Protein AF-A0A4P0YGR1-F1 (afdb_monomer_lite)

Structure (mmCIF, N/CA/C/O backbone):
data_AF-A0A4P0YGR1-F1
#
_entry.id   AF-A0A4P0YGR1-F1
#
loop_
_atom_site.group_PDB
_atom_site.id
_atom_site.type_symbol
_atom_site.label_atom_id
_atom_site.label_alt_id
_atom_site.label_comp_id
_atom_site.label_asym_id
_atom_site.label_entity_id
_atom_site.label_seq_id
_atom_site.pdbx_PDB_ins_code
_atom_site.Cartn_x
_atom_site.Cartn_y
_atom_site.Cartn_z
_atom_site.occupancy
_atom_site.B_iso_or_equiv
_atom_site.auth_seq_id
_atom_site.auth_comp_id
_atom_site.auth_asym_id
_atom_site.auth_atom_id
_atom_site.pdbx_PDB_model_num
ATOM 1 N N . MET A 1 1 ? 0.402 2.488 25.854 1.00 58.19 1 MET A N 1
ATOM 2 C CA . MET A 1 1 ? -0.624 2.936 24.901 1.00 58.19 1 MET A CA 1
ATOM 3 C C . MET A 1 1 ? -1.883 2.167 25.212 1.00 58.19 1 MET A C 1
ATOM 5 O O . MET A 1 1 ? -1.850 0.941 25.251 1.00 58.19 1 MET A O 1
ATOM 9 N N . THR A 1 2 ? -2.937 2.880 25.572 1.00 49.00 2 THR A N 1
ATOM 10 C CA . THR A 1 2 ? -4.281 2.315 25.707 1.00 49.00 2 THR A CA 1
ATOM 11 C C . THR A 1 2 ? -4.851 2.003 24.315 1.00 49.00 2 THR A C 1
ATOM 13 O O . THR A 1 2 ? -4.335 2.529 23.330 1.00 49.00 2 THR A O 1
ATOM 16 N N . PRO A 1 3 ? -5.910 1.183 24.192 1.00 65.69 3 PRO A N 1
ATOM 17 C CA . PRO A 1 3 ? -6.517 0.854 22.895 1.00 65.69 3 PRO A CA 1
ATOM 18 C C . PRO A 1 3 ? -6.995 2.064 22.065 1.00 65.69 3 PRO A C 1
ATOM 20 O O . PRO A 1 3 ? -7.286 1.913 20.887 1.00 65.69 3 PRO A O 1
ATOM 23 N N . SER A 1 4 ? -7.086 3.254 22.669 1.00 75.44 4 SER A N 1
ATOM 24 C CA . SER A 1 4 ? -7.482 4.517 22.031 1.00 75.44 4 SER A CA 1
ATOM 25 C C . SER A 1 4 ? -6.313 5.459 21.708 1.00 75.44 4 SER A C 1
ATOM 27 O O . SER A 1 4 ? -6.541 6.593 21.296 1.00 75.44 4 SER A O 1
ATOM 29 N N . GLU A 1 5 ? -5.067 5.036 21.925 1.00 87.75 5 GLU A N 1
ATOM 30 C CA . GLU A 1 5 ? -3.869 5.833 21.647 1.00 87.75 5 GLU A CA 1
ATOM 31 C C . GLU A 1 5 ? -3.091 5.246 20.466 1.00 87.75 5 GLU A C 1
ATOM 33 O O . GLU A 1 5 ? -2.799 4.053 20.441 1.00 87.75 5 GLU A O 1
ATOM 38 N N . TYR A 1 6 ? -2.696 6.100 19.521 1.00 90.31 6 TYR A N 1
ATOM 39 C CA . TYR A 1 6 ? -1.784 5.759 18.428 1.00 90.31 6 TYR A CA 1
ATOM 40 C C . TYR A 1 6 ? -0.585 6.713 18.423 1.00 90.31 6 TYR A C 1
ATOM 42 O O . TYR A 1 6 ? -0.642 7.805 18.995 1.00 90.31 6 TYR A O 1
ATOM 50 N N . GLN A 1 7 ? 0.508 6.312 17.773 1.00 91.44 7 GLN A N 1
ATOM 51 C CA . GLN A 1 7 ? 1.704 7.138 17.625 1.00 91.44 7 GLN A CA 1
ATOM 52 C C . GLN A 1 7 ? 2.040 7.335 16.151 1.00 91.44 7 GLN A C 1
ATOM 54 O O . GLN A 1 7 ? 2.053 6.387 15.373 1.00 91.44 7 GLN A O 1
ATOM 59 N N . ASN A 1 8 ? 2.350 8.579 15.789 1.00 92.88 8 ASN A N 1
ATOM 60 C CA . ASN A 1 8 ? 2.874 8.894 14.469 1.00 92.88 8 ASN A CA 1
ATOM 61 C C . ASN A 1 8 ? 4.390 8.620 14.386 1.00 92.88 8 ASN A C 1
ATOM 63 O O . ASN A 1 8 ? 5.104 8.918 15.350 1.00 92.88 8 ASN A O 1
ATOM 67 N N . PRO A 1 9 ? 4.890 8.149 13.226 1.00 93.25 9 PRO A N 1
ATOM 68 C CA . PRO A 1 9 ? 4.117 7.770 12.036 1.00 93.25 9 PRO A CA 1
ATOM 69 C C . PRO A 1 9 ? 3.383 6.430 12.222 1.00 93.25 9 PRO A C 1
ATOM 71 O O . PRO A 1 9 ? 3.960 5.484 12.749 1.00 93.25 9 PRO A O 1
ATOM 74 N N . ILE A 1 10 ? 2.134 6.344 11.744 1.00 92.75 10 ILE A N 1
ATOM 75 C CA . ILE A 1 10 ? 1.323 5.108 11.809 1.00 92.75 10 ILE A CA 1
ATOM 76 C C . ILE A 1 10 ? 1.942 3.949 11.013 1.00 92.75 10 ILE A C 1
ATOM 78 O O . ILE A 1 10 ? 1.773 2.786 11.356 1.00 92.75 10 ILE A O 1
ATOM 82 N N . LEU A 1 11 ? 2.706 4.277 9.970 1.00 91.06 11 LEU A N 1
ATOM 83 C CA . LEU A 1 11 ? 3.501 3.349 9.181 1.00 91.06 11 LEU A CA 1
ATOM 84 C C . LEU A 1 11 ? 4.891 3.947 8.989 1.00 91.06 11 LEU A C 1
ATOM 86 O O . LEU A 1 11 ? 5.048 4.986 8.351 1.00 91.06 11 LEU A O 1
ATOM 90 N N . CYS A 1 12 ? 5.909 3.282 9.530 1.00 92.31 12 CYS A N 1
ATOM 91 C CA . CYS A 1 12 ? 7.309 3.620 9.282 1.00 92.31 12 CYS A CA 1
ATOM 92 C C . CYS A 1 12 ? 7.811 2.842 8.053 1.00 92.31 12 CYS A C 1
ATOM 94 O O . CYS A 1 12 ? 8.641 1.941 8.167 1.00 92.31 12 CYS A O 1
ATOM 96 N N . ALA A 1 13 ? 7.216 3.127 6.893 1.00 89.94 13 ALA A N 1
ATOM 97 C CA . ALA A 1 13 ? 7.459 2.428 5.633 1.00 89.94 13 ALA A CA 1
ATOM 98 C C . ALA A 1 13 ? 7.400 3.394 4.437 1.00 89.94 13 ALA A C 1
ATOM 100 O O . ALA A 1 13 ? 6.840 4.485 4.540 1.00 89.94 13 ALA A O 1
ATOM 101 N N . ASP A 1 14 ? 7.970 2.978 3.305 1.00 89.81 14 ASP A N 1
ATOM 102 C CA . ASP A 1 14 ? 8.040 3.768 2.070 1.00 89.81 14 ASP A CA 1
ATOM 103 C C . ASP A 1 14 ? 6.788 3.576 1.198 1.00 89.81 14 ASP A C 1
ATOM 105 O O . ASP A 1 14 ? 6.825 2.950 0.141 1.00 89.81 14 ASP A O 1
ATOM 109 N N . TYR A 1 15 ? 5.651 4.077 1.683 1.00 90.19 15 TYR A N 1
ATOM 110 C CA . TYR A 1 15 ? 4.397 4.113 0.927 1.00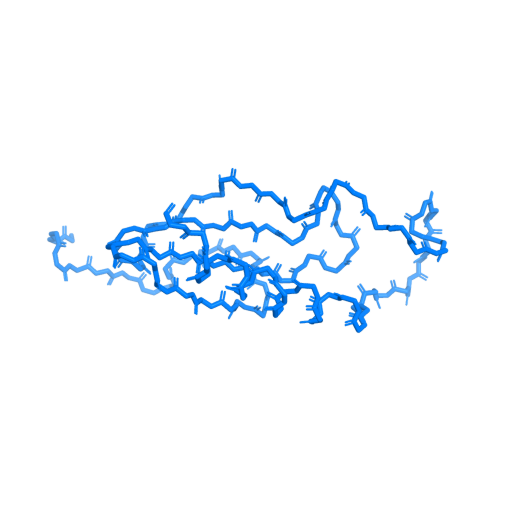 90.19 15 TYR A CA 1
ATOM 111 C C . TYR A 1 15 ? 4.116 5.534 0.438 1.00 90.19 15 TYR A C 1
ATOM 113 O O . TYR A 1 15 ? 3.425 6.320 1.089 1.00 90.19 15 TYR A O 1
ATOM 121 N N . SER A 1 16 ? 4.694 5.870 -0.714 1.00 87.50 16 SER A N 1
ATOM 122 C CA . SER A 1 16 ? 4.515 7.167 -1.373 1.00 87.50 16 SER A CA 1
ATOM 123 C C . SER A 1 16 ? 3.119 7.326 -1.995 1.00 87.50 16 SER A C 1
ATOM 125 O O . SER A 1 16 ? 2.495 6.350 -2.410 1.00 87.50 16 SER A O 1
ATOM 127 N N . ASP A 1 17 ? 2.608 8.558 -2.035 1.00 88.75 17 ASP A N 1
ATOM 128 C CA . ASP A 1 17 ? 1.288 8.917 -2.579 1.00 88.75 17 ASP A CA 1
ATOM 129 C C . ASP A 1 17 ? 0.124 7.994 -2.137 1.00 88.75 17 ASP A C 1
ATOM 131 O O . ASP A 1 17 ? -0.553 7.400 -2.983 1.00 88.75 17 ASP A O 1
ATOM 135 N N . PRO A 1 18 ? -0.150 7.837 -0.829 1.00 90.62 18 PRO A N 1
ATOM 136 C CA . PRO A 1 18 ? -1.256 6.999 -0.378 1.00 90.62 18 PRO A CA 1
ATOM 137 C C . PRO A 1 18 ? -2.613 7.611 -0.767 1.00 90.62 18 PRO A C 1
ATOM 139 O O . PRO A 1 18 ? -2.955 8.705 -0.317 1.00 90.62 18 PRO A O 1
ATOM 142 N N . ASP A 1 19 ? -3.412 6.889 -1.557 1.00 92.31 19 ASP A N 1
ATOM 143 C CA . ASP A 1 19 ? -4.852 7.144 -1.708 1.00 92.31 19 ASP A CA 1
ATOM 144 C C . ASP A 1 19 ? -5.628 6.158 -0.836 1.00 92.31 19 ASP A C 1
ATOM 146 O O . ASP A 1 19 ? -5.431 4.946 -0.936 1.0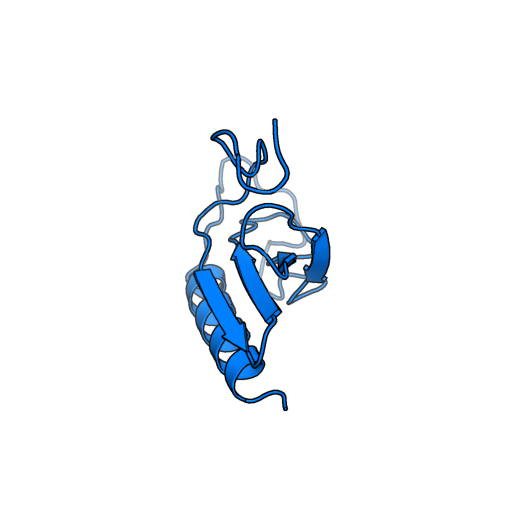0 92.31 19 ASP A O 1
ATOM 150 N N . ILE A 1 20 ? -6.532 6.670 -0.000 1.00 93.44 20 ILE A N 1
ATOM 151 C CA . ILE A 1 20 ? -7.294 5.870 0.964 1.00 93.44 20 ILE A CA 1
ATOM 152 C C . ILE A 1 20 ? -8.785 5.948 0.656 1.00 93.44 20 ILE A C 1
ATOM 154 O O . ILE A 1 20 ? -9.318 7.017 0.353 1.00 93.44 20 ILE A O 1
ATOM 158 N N . VAL A 1 21 ? -9.474 4.820 0.805 1.00 94.44 21 VAL A N 1
ATOM 159 C CA . VAL A 1 21 ? -10.925 4.725 0.676 1.00 94.44 21 VAL A CA 1
ATOM 160 C C . VAL A 1 21 ? -11.535 3.811 1.728 1.00 94.44 21 VAL A C 1
ATOM 162 O O . VAL A 1 21 ? -10.909 2.850 2.164 1.00 94.44 21 VAL A O 1
ATOM 165 N N . ARG A 1 22 ? -12.771 4.110 2.134 1.00 94.25 22 ARG A N 1
ATOM 166 C CA . ARG A 1 22 ? -13.568 3.264 3.028 1.00 94.25 22 ARG A CA 1
ATOM 167 C C . ARG A 1 22 ? -14.627 2.507 2.229 1.00 94.25 22 ARG A C 1
ATOM 169 O O . ARG A 1 22 ? -15.334 3.123 1.432 1.00 94.25 22 ARG A O 1
ATOM 176 N N . VAL A 1 23 ? -14.770 1.211 2.490 1.00 93.81 23 VAL A N 1
ATOM 177 C CA . VAL A 1 23 ? -15.804 0.334 1.924 1.00 93.81 23 VAL A CA 1
ATOM 178 C C . VAL A 1 23 ? -16.434 -0.434 3.082 1.00 93.81 23 VAL A C 1
ATOM 180 O O . VAL A 1 23 ? -15.772 -1.234 3.731 1.00 93.81 23 VAL A O 1
ATOM 183 N N . GLY A 1 24 ? -17.699 -0.149 3.401 1.00 93.31 24 GLY A N 1
ATOM 184 C CA . GLY A 1 24 ? -18.326 -0.700 4.607 1.00 93.31 24 GLY A CA 1
ATOM 185 C C . GLY A 1 24 ? -17.611 -0.231 5.879 1.00 93.31 24 GLY A C 1
ATOM 186 O O . GLY A 1 24 ? -17.527 0.974 6.126 1.00 93.31 24 GLY A O 1
ATOM 187 N N . ASP A 1 25 ? -17.090 -1.167 6.669 1.00 94.81 25 ASP A N 1
ATOM 188 C CA . ASP A 1 25 ? -16.325 -0.895 7.897 1.00 94.81 25 ASP A CA 1
ATOM 189 C C . ASP A 1 25 ? -14.805 -1.009 7.710 1.00 94.81 25 ASP A C 1
ATOM 191 O O . ASP A 1 25 ? -14.042 -0.770 8.644 1.00 94.81 25 ASP A O 1
ATOM 195 N N . ASP A 1 26 ? -14.366 -1.296 6.486 1.00 95.94 26 ASP A N 1
ATOM 196 C CA . ASP A 1 26 ? -12.972 -1.517 6.133 1.00 95.94 26 ASP A CA 1
ATOM 197 C C . ASP A 1 26 ? -12.376 -0.316 5.391 1.00 95.94 26 ASP A C 1
ATOM 199 O O . ASP A 1 26 ? -13.048 0.394 4.633 1.00 95.94 26 ASP A O 1
ATOM 203 N N . PHE A 1 27 ? -11.080 -0.100 5.590 1.00 96.06 27 PHE A N 1
ATOM 204 C CA . PHE A 1 27 ? -10.280 0.911 4.915 1.00 96.06 27 PHE A CA 1
ATOM 205 C C . PHE A 1 27 ? -9.238 0.247 4.027 1.00 96.06 27 PHE A C 1
ATOM 207 O O . PHE A 1 27 ? -8.549 -0.687 4.435 1.00 96.06 27 PHE A O 1
ATOM 214 N N . PHE A 1 28 ? -9.085 0.784 2.824 1.00 95.75 28 PHE A N 1
ATOM 215 C CA . PHE A 1 28 ? -8.100 0.339 1.854 1.00 95.75 28 PHE A CA 1
ATOM 216 C C . PHE A 1 28 ? -7.211 1.505 1.448 1.00 95.75 28 PHE A C 1
ATOM 218 O O . PHE A 1 28 ? -7.695 2.620 1.260 1.00 95.75 28 PHE A O 1
ATOM 225 N N . MET A 1 29 ? -5.918 1.244 1.304 1.00 94.75 29 MET A N 1
ATOM 226 C CA . MET A 1 29 ? -4.921 2.207 0.849 1.00 94.75 29 MET A CA 1
ATOM 227 C C . MET A 1 29 ? -4.209 1.641 -0.369 1.00 94.75 29 MET A C 1
ATOM 229 O O . MET A 1 29 ? -3.801 0.483 -0.357 1.00 94.75 29 MET A O 1
ATOM 233 N N . VAL A 1 30 ? -4.023 2.464 -1.392 1.00 93.75 30 VAL A N 1
ATOM 234 C CA . VAL A 1 30 ? -3.161 2.147 -2.532 1.00 93.75 30 VAL A CA 1
ATOM 235 C C . VAL A 1 30 ? -2.044 3.180 -2.590 1.00 93.75 30 VAL A C 1
ATOM 237 O O . VAL A 1 30 ? -2.301 4.376 -2.463 1.00 93.75 30 VAL A O 1
ATOM 240 N N . SER A 1 31 ? -0.808 2.722 -2.763 1.00 91.19 31 SER A N 1
ATOM 241 C CA . SER A 1 31 ? 0.392 3.566 -2.771 1.00 91.19 31 SER A CA 1
ATOM 242 C C . SER A 1 31 ? 1.208 3.353 -4.047 1.00 91.19 31 SER A C 1
ATOM 244 O O . SER A 1 31 ? 1.194 2.263 -4.617 1.00 91.19 31 SER A O 1
ATOM 246 N N . SER A 1 32 ? 1.900 4.398 -4.500 1.00 89.25 32 SER A N 1
ATOM 247 C CA . SER A 1 32 ? 2.816 4.355 -5.644 1.00 89.25 32 SER A CA 1
ATOM 248 C C . SER A 1 32 ? 4.015 3.444 -5.357 1.00 89.25 32 SER A C 1
ATOM 250 O O . SER A 1 32 ? 4.615 3.516 -4.282 1.00 89.25 32 SER A O 1
ATOM 252 N N . SER A 1 33 ? 4.398 2.610 -6.330 1.00 84.56 33 SER A N 1
ATOM 253 C CA . SER A 1 33 ? 5.559 1.705 -6.226 1.00 84.56 33 SER A CA 1
ATOM 254 C C . SER A 1 33 ? 6.667 2.009 -7.241 1.00 84.56 33 SER A C 1
ATOM 256 O O . SER A 1 33 ? 7.675 1.300 -7.285 1.00 84.56 33 SER A O 1
ATOM 258 N N . PHE A 1 34 ? 6.513 3.065 -8.049 1.00 84.88 34 PHE A N 1
ATOM 259 C CA . PHE A 1 34 ? 7.462 3.489 -9.084 1.00 84.88 34 PHE A CA 1
ATOM 260 C C . PHE A 1 34 ? 7.820 2.370 -10.080 1.00 84.88 34 PHE A C 1
ATOM 262 O O . PHE A 1 34 ? 7.094 2.085 -11.031 1.00 84.88 34 PHE A O 1
ATOM 269 N N . ASN A 1 35 ? 8.992 1.757 -9.902 1.00 81.94 35 ASN A N 1
ATOM 270 C CA . ASN A 1 35 ? 9.519 0.665 -10.713 1.00 81.94 35 ASN A CA 1
ATOM 271 C C . ASN A 1 35 ? 9.573 -0.669 -9.965 1.00 81.94 35 ASN A C 1
ATOM 273 O O . ASN A 1 35 ? 10.114 -1.632 -10.509 1.00 81.94 35 ASN A O 1
ATOM 277 N N . HIS A 1 36 ? 9.059 -0.722 -8.738 1.00 83.75 36 HIS A N 1
ATOM 278 C CA . HIS A 1 36 ? 8.970 -1.945 -7.964 1.00 83.75 36 HIS A CA 1
ATOM 279 C C . HIS A 1 36 ? 7.766 -2.768 -8.427 1.00 83.75 36 HIS A C 1
ATOM 281 O O . HIS A 1 36 ? 6.653 -2.246 -8.541 1.00 83.75 36 HIS A O 1
ATOM 287 N N . VAL A 1 37 ? 8.022 -4.049 -8.692 1.00 86.00 37 VAL A N 1
ATOM 288 C CA . VAL A 1 37 ? 7.026 -5.060 -9.054 1.00 86.00 37 VAL A CA 1
ATOM 289 C C . VAL A 1 37 ? 7.088 -6.208 -8.030 1.00 86.00 37 VAL A C 1
ATOM 291 O O . VAL A 1 37 ? 8.197 -6.561 -7.618 1.00 86.00 37 VAL A O 1
ATOM 294 N N . PRO A 1 38 ? 5.960 -6.790 -7.585 1.00 89.25 38 PRO A N 1
ATOM 295 C CA . PRO A 1 38 ? 4.586 -6.426 -7.937 1.00 89.25 38 PRO A CA 1
ATOM 296 C C . PRO A 1 38 ? 4.251 -4.983 -7.514 1.00 89.25 38 PRO A C 1
ATOM 298 O O . PRO A 1 38 ? 4.791 -4.462 -6.536 1.00 89.25 38 PRO A O 1
ATOM 301 N N . ALA A 1 39 ? 3.464 -4.302 -8.345 1.00 88.69 39 ALA A N 1
ATOM 302 C CA . ALA A 1 39 ? 3.277 -2.857 -8.329 1.00 88.69 39 ALA A CA 1
ATOM 303 C C . ALA A 1 39 ? 1.959 -2.440 -7.671 1.00 88.69 39 ALA A C 1
ATOM 305 O O . ALA A 1 39 ? 0.981 -3.190 -7.690 1.00 88.69 39 ALA A O 1
ATOM 306 N N . LEU A 1 40 ? 1.930 -1.212 -7.142 1.00 89.69 40 LEU A N 1
ATOM 307 C CA . LEU A 1 40 ? 0.775 -0.608 -6.468 1.00 89.69 40 LEU A CA 1
ATOM 308 C C . LEU A 1 40 ? 0.229 -1.496 -5.332 1.00 89.69 40 LEU A C 1
ATOM 310 O O . LEU A 1 40 ? -0.815 -2.137 -5.497 1.00 89.69 40 LEU A O 1
ATOM 314 N N . PRO A 1 41 ? 0.929 -1.588 -4.187 1.00 93.19 41 PRO A N 1
ATOM 315 C CA . PRO A 1 41 ? 0.442 -2.348 -3.042 1.00 93.19 41 PRO A CA 1
ATOM 316 C C . PRO A 1 41 ? -0.924 -1.832 -2.579 1.00 93.19 41 PRO A C 1
ATOM 318 O O . PRO A 1 41 ? -1.143 -0.625 -2.457 1.00 93.19 41 PRO A O 1
ATOM 321 N N . ILE A 1 42 ? -1.818 -2.773 -2.288 1.00 94.38 42 ILE A N 1
ATOM 322 C CA . ILE A 1 42 ? -3.112 -2.550 -1.651 1.00 94.38 42 ILE A CA 1
ATOM 323 C C . ILE A 1 42 ? -2.983 -2.978 -0.193 1.00 94.38 42 ILE A C 1
ATOM 325 O O . ILE A 1 42 ? -2.751 -4.154 0.105 1.00 94.38 42 ILE A O 1
ATOM 329 N N . LEU A 1 43 ? -3.148 -2.024 0.715 1.00 95.88 43 LEU A N 1
ATOM 330 C CA . LEU A 1 43 ? -3.174 -2.257 2.149 1.00 95.88 43 LEU A CA 1
ATOM 331 C C . LEU A 1 43 ? -4.609 -2.202 2.663 1.00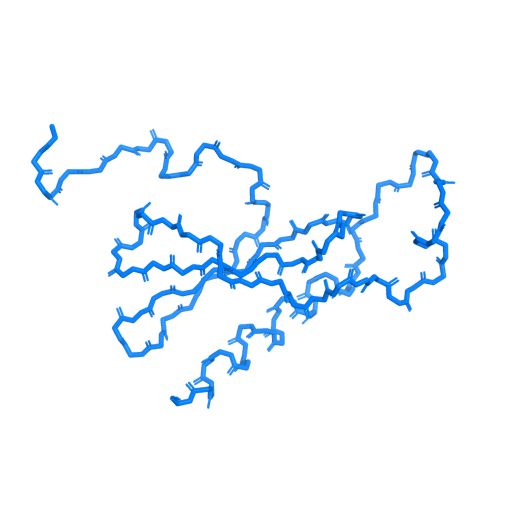 95.88 43 LEU A C 1
ATOM 333 O O . LEU A 1 43 ? -5.433 -1.452 2.145 1.00 95.88 43 LEU A O 1
ATOM 337 N N . HIS A 1 44 ? -4.883 -2.967 3.711 1.00 96.31 44 HIS A N 1
ATOM 338 C CA . HIS A 1 44 ? -6.160 -3.019 4.411 1.00 96.31 44 HIS A CA 1
ATOM 339 C C . HIS A 1 44 ? -5.983 -2.675 5.890 1.00 96.31 44 HIS A C 1
ATOM 341 O O . HIS A 1 44 ? -4.954 -3.002 6.489 1.00 96.31 44 HIS A O 1
ATOM 347 N N . SER A 1 45 ? -6.981 -2.002 6.457 1.00 96.31 45 SER A N 1
ATOM 348 C CA . SER A 1 45 ? -7.078 -1.649 7.870 1.00 96.31 45 SER A CA 1
ATOM 349 C C . SER A 1 45 ? -8.543 -1.552 8.293 1.00 96.31 45 SER A C 1
ATOM 351 O O . SER A 1 45 ? -9.403 -1.205 7.491 1.00 96.31 45 SER A O 1
ATOM 353 N N . THR A 1 46 ? -8.833 -1.786 9.570 1.00 95.94 46 THR A N 1
ATOM 354 C CA . THR A 1 46 ? -10.157 -1.542 10.176 1.00 95.94 46 THR A CA 1
ATOM 355 C C . THR A 1 46 ? -10.169 -0.317 11.095 1.00 95.94 46 THR A C 1
ATOM 357 O O . THR A 1 46 ? -11.220 0.075 11.592 1.00 95.94 46 THR A O 1
ATOM 360 N N . ASP A 1 47 ? -9.005 0.284 11.364 1.00 93.88 47 ASP A N 1
ATOM 361 C CA . ASP A 1 47 ? -8.830 1.324 12.388 1.00 93.88 47 ASP A CA 1
ATOM 362 C C . ASP A 1 47 ? -7.977 2.522 11.937 1.00 93.88 47 ASP A C 1
ATOM 364 O O . ASP A 1 47 ? -7.724 3.422 12.737 1.00 93.88 47 ASP A O 1
ATOM 368 N N . LEU A 1 48 ? -7.557 2.555 10.663 1.00 94.50 48 LEU A N 1
ATOM 369 C CA . LEU A 1 48 ? -6.672 3.559 10.050 1.00 94.50 48 LEU A CA 1
ATOM 370 C C . LEU A 1 48 ? -5.249 3.623 10.629 1.00 94.50 48 LEU A C 1
ATOM 372 O O . LEU A 1 48 ? -4.446 4.434 10.164 1.00 94.50 48 LEU A O 1
ATOM 376 N N . VAL A 1 49 ? -4.905 2.774 11.597 1.00 93.88 49 VAL A N 1
ATOM 377 C CA . VAL A 1 49 ? -3.604 2.775 12.281 1.00 93.88 49 VAL A CA 1
ATOM 378 C C . VAL A 1 49 ? -2.809 1.532 11.907 1.00 93.88 49 VAL A C 1
ATOM 380 O O . VAL A 1 49 ? -1.647 1.634 11.522 1.00 93.88 49 VAL A O 1
ATOM 383 N N . ASN A 1 50 ? -3.439 0.364 11.986 1.00 93.06 50 ASN A N 1
ATOM 384 C CA . ASN A 1 50 ? -2.826 -0.923 11.704 1.00 93.06 50 ASN A CA 1
ATOM 385 C C . ASN A 1 50 ? -3.139 -1.326 10.265 1.00 93.06 50 ASN A C 1
ATOM 387 O O . ASN A 1 50 ? -4.294 -1.589 9.933 1.00 93.06 50 ASN A O 1
ATOM 391 N N . TRP A 1 51 ? -2.112 -1.384 9.417 1.00 96.00 51 TRP A N 1
ATOM 392 C CA . TRP A 1 51 ? -2.256 -1.693 7.995 1.00 96.00 51 TRP A CA 1
ATOM 393 C C . TRP A 1 51 ? -1.512 -2.971 7.620 1.00 96.00 51 TRP A C 1
ATOM 395 O O . TRP A 1 51 ? -0.375 -3.183 8.039 1.00 96.00 51 TRP A O 1
ATOM 405 N N . THR A 1 52 ? -2.136 -3.800 6.786 1.00 95.69 52 THR A N 1
ATOM 406 C CA . THR A 1 52 ? -1.538 -5.027 6.237 1.00 95.69 52 THR A CA 1
ATOM 407 C C . THR A 1 52 ? -1.643 -5.019 4.719 1.00 95.69 52 THR A C 1
ATOM 409 O O . THR A 1 52 ? -2.706 -4.711 4.189 1.00 95.69 52 THR A O 1
ATOM 412 N N . ILE A 1 53 ? -0.569 -5.370 4.007 1.00 95.25 53 ILE A N 1
ATOM 413 C CA . ILE A 1 53 ? -0.632 -5.569 2.552 1.00 95.25 53 ILE A CA 1
ATOM 414 C C . ILE A 1 53 ? -1.468 -6.818 2.274 1.00 95.25 53 ILE A C 1
ATOM 416 O O . ILE A 1 53 ? -1.132 -7.903 2.745 1.00 95.25 53 ILE A O 1
ATOM 420 N N . ILE A 1 54 ? -2.531 -6.667 1.489 1.00 96.12 54 ILE A N 1
ATOM 421 C CA . ILE A 1 54 ? -3.421 -7.770 1.114 1.00 96.12 54 ILE A CA 1
ATOM 422 C C . ILE A 1 54 ? -3.285 -8.165 -0.354 1.00 96.12 54 ILE A C 1
ATOM 424 O O . ILE A 1 54 ? -3.611 -9.297 -0.705 1.00 96.12 54 ILE A O 1
ATOM 428 N N . ASN A 1 55 ? -2.821 -7.254 -1.217 1.00 93.75 55 ASN A N 1
ATOM 429 C CA . ASN A 1 55 ? -2.626 -7.526 -2.638 1.00 93.75 55 ASN A CA 1
ATOM 430 C C . ASN A 1 55 ? -1.743 -6.457 -3.310 1.00 93.75 55 ASN A C 1
ATOM 432 O O . ASN A 1 55 ? -1.354 -5.480 -2.677 1.00 93.75 55 ASN A O 1
ATOM 436 N N . HIS A 1 56 ? -1.470 -6.628 -4.601 1.00 92.19 56 HIS A N 1
ATOM 437 C CA . HIS A 1 56 ? -0.905 -5.627 -5.504 1.00 92.19 56 HIS A CA 1
ATOM 438 C C . HIS A 1 56 ? -1.829 -5.484 -6.720 1.00 92.19 56 HIS A C 1
ATOM 440 O O . HIS A 1 56 ? -2.489 -6.448 -7.108 1.00 92.19 56 HIS A O 1
ATOM 446 N N . VAL A 1 57 ? -1.919 -4.294 -7.319 1.00 89.44 57 VAL A N 1
ATOM 447 C CA . VAL A 1 57 ? -2.797 -4.086 -8.489 1.00 89.44 57 VAL A CA 1
ATOM 448 C C . VAL A 1 57 ? -2.250 -4.811 -9.722 1.00 89.44 57 VAL A C 1
ATOM 450 O O . VAL A 1 57 ? -3.030 -5.256 -10.563 1.00 89.44 57 VAL A O 1
ATOM 453 N N . MET A 1 58 ? -0.923 -4.912 -9.855 1.00 86.75 58 MET A N 1
ATOM 454 C CA . MET A 1 58 ? -0.274 -5.497 -11.0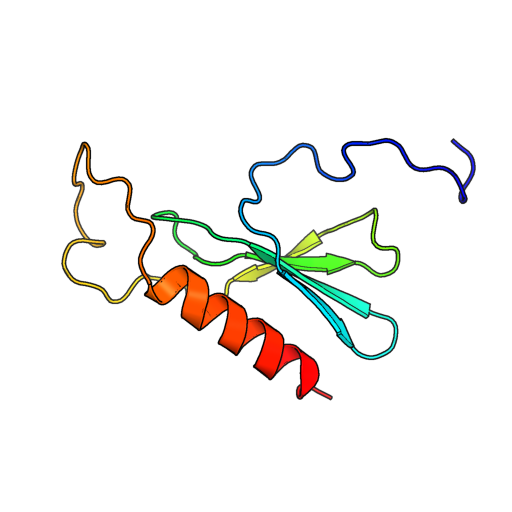32 1.00 86.75 58 MET A CA 1
ATOM 455 C C . MET A 1 58 ? 0.950 -6.325 -10.643 1.00 86.75 58 MET A C 1
ATOM 457 O O . MET A 1 58 ? 1.781 -5.870 -9.862 1.00 86.75 58 MET A O 1
ATOM 461 N N . ASP A 1 59 ? 1.114 -7.498 -11.249 1.00 88.31 59 ASP A N 1
ATOM 462 C CA . ASP A 1 59 ? 2.312 -8.325 -11.050 1.00 88.31 59 ASP A CA 1
ATOM 463 C C . ASP A 1 59 ? 3.525 -7.794 -11.826 1.00 88.31 59 ASP A C 1
ATOM 465 O O . ASP A 1 59 ? 4.671 -7.972 -11.419 1.00 88.31 59 ASP A O 1
ATOM 469 N N . GLU A 1 60 ? 3.273 -7.100 -12.935 1.00 85.00 60 GLU A N 1
ATOM 470 C CA . GLU A 1 60 ? 4.286 -6.534 -13.817 1.00 85.00 60 GLU A CA 1
ATOM 471 C C . GLU A 1 60 ? 3.825 -5.194 -14.399 1.00 85.00 60 GLU A C 1
ATOM 473 O O . GLU A 1 60 ? 2.634 -4.891 -14.452 1.00 85.00 60 GLU A O 1
ATOM 478 N N . LEU A 1 61 ? 4.777 -4.377 -14.856 1.00 81.62 61 LEU A N 1
ATOM 479 C CA . LEU A 1 61 ? 4.493 -3.111 -15.528 1.00 81.62 61 LEU A CA 1
ATOM 480 C C . LEU A 1 61 ? 4.599 -3.324 -17.046 1.00 81.62 61 LEU A C 1
ATOM 482 O O . LEU A 1 61 ? 5.722 -3.407 -17.554 1.00 81.62 61 LEU A O 1
ATOM 486 N N . PRO A 1 62 ? 3.477 -3.380 -17.796 1.00 78.25 62 PRO A N 1
ATOM 487 C CA . PRO A 1 62 ? 3.456 -3.717 -19.223 1.00 78.25 62 PRO A CA 1
ATOM 488 C C . PRO A 1 62 ? 3.853 -2.516 -20.098 1.00 78.25 62 PRO A C 1
ATOM 490 O O . PRO A 1 62 ? 3.200 -2.177 -21.085 1.00 78.25 62 PRO A O 1
ATOM 493 N N . LEU A 1 63 ? 4.920 -1.822 -19.709 1.00 79.06 63 LEU A N 1
ATOM 494 C CA . LEU A 1 63 ? 5.440 -0.649 -20.387 1.00 79.06 63 LEU A CA 1
ATOM 495 C C . LEU A 1 63 ? 6.851 -0.928 -20.917 1.00 79.06 63 LEU A C 1
ATOM 497 O O . LEU A 1 63 ? 7.688 -1.472 -20.188 1.00 79.06 63 LEU A O 1
ATOM 501 N N . PRO A 1 64 ? 7.169 -0.495 -22.152 1.00 81.56 64 PRO A N 1
ATOM 502 C CA . PRO A 1 64 ? 8.478 -0.722 -22.742 1.00 81.56 64 PRO A CA 1
ATOM 503 C C . PRO A 1 64 ? 9.630 -0.284 -21.834 1.00 81.56 64 PRO A C 1
ATOM 505 O O . PRO A 1 64 ? 9.701 0.851 -21.352 1.00 81.56 64 PRO A O 1
ATOM 508 N N . GLY A 1 65 ? 10.576 -1.196 -21.636 1.00 80.62 65 GLY A N 1
ATOM 509 C CA . GLY A 1 65 ? 11.797 -0.957 -20.894 1.00 80.62 65 GLY A CA 1
ATOM 510 C C . GLY A 1 65 ? 11.708 -1.239 -19.396 1.00 80.62 65 GLY A C 1
ATOM 511 O O . GLY A 1 65 ? 12.725 -1.069 -18.728 1.00 80.62 65 GLY A O 1
ATOM 512 N N . TYR A 1 66 ? 10.549 -1.569 -18.811 1.00 79.50 66 TYR A N 1
ATOM 513 C CA . TYR A 1 66 ? 10.467 -2.010 -17.399 1.00 79.50 66 TYR A CA 1
ATOM 514 C C . TYR A 1 66 ? 11.022 -3.425 -17.181 1.00 79.50 66 TYR A C 1
ATOM 516 O O . TYR A 1 66 ? 11.423 -3.757 -16.074 1.00 79.50 66 TYR A O 1
ATOM 524 N N . ASP A 1 67 ? 11.167 -4.181 -18.263 1.00 81.12 67 ASP A N 1
ATOM 525 C CA . ASP A 1 67 ? 11.820 -5.486 -18.379 1.00 81.12 67 ASP A CA 1
ATOM 526 C C . ASP A 1 67 ? 13.358 -5.437 -18.307 1.00 81.12 67 ASP A C 1
ATOM 528 O O . ASP A 1 67 ? 14.021 -6.470 -18.231 1.00 81.12 67 ASP A O 1
ATOM 532 N N . ARG A 1 68 ? 13.956 -4.241 -18.340 1.00 82.00 68 ARG A N 1
ATOM 533 C CA . ARG A 1 68 ? 15.411 -4.051 -18.353 1.00 82.00 68 ARG A CA 1
ATOM 534 C C . ARG A 1 68 ? 15.868 -2.993 -17.359 1.00 82.00 68 ARG A C 1
ATOM 536 O O . ARG A 1 68 ? 15.202 -1.980 -17.130 1.00 82.00 68 ARG A O 1
ATOM 543 N N . TYR A 1 69 ? 17.073 -3.192 -16.837 1.00 81.69 69 TYR A N 1
ATOM 544 C CA . TYR A 1 69 ? 17.748 -2.212 -15.994 1.00 81.69 69 TYR A CA 1
ATOM 545 C C . TYR A 1 69 ? 18.011 -0.909 -16.768 1.00 81.69 69 TYR A C 1
ATOM 547 O O . TYR A 1 69 ? 18.599 -0.919 -17.850 1.00 81.69 69 TYR A O 1
ATOM 555 N N . GLN A 1 70 ? 17.566 0.220 -16.209 1.00 81.31 70 GLN A N 1
ATOM 556 C CA . GLN A 1 70 ? 17.744 1.557 -16.782 1.00 81.31 70 GLN A CA 1
ATOM 557 C C . GLN A 1 70 ? 18.184 2.545 -15.687 1.00 81.31 70 GLN A C 1
ATOM 559 O O . GLN A 1 70 ? 17.330 3.137 -15.022 1.00 81.31 70 GLN A O 1
ATOM 564 N N . PRO A 1 71 ? 19.497 2.738 -15.477 1.00 80.00 71 PRO A N 1
ATOM 565 C CA . PRO A 1 71 ? 20.000 3.630 -14.436 1.00 80.00 71 PRO A CA 1
ATOM 566 C C . PRO A 1 71 ? 19.593 5.084 -14.703 1.00 80.00 71 PRO A C 1
ATOM 568 O O . PRO A 1 71 ? 19.542 5.526 -15.850 1.00 80.00 71 PRO A O 1
ATOM 571 N N . GLY A 1 72 ? 19.293 5.836 -13.641 1.00 76.88 72 GLY A N 1
ATOM 572 C CA . GLY A 1 72 ? 18.918 7.254 -13.732 1.00 76.88 72 GLY A CA 1
ATOM 573 C C . GLY A 1 72 ? 17.515 7.517 -14.290 1.00 76.88 72 GLY A C 1
ATOM 574 O O . GLY A 1 72 ? 17.098 8.669 -14.373 1.00 76.88 72 GLY A O 1
ATOM 575 N N . LYS A 1 73 ? 16.759 6.470 -14.640 1.00 73.56 73 LYS A N 1
ATOM 576 C CA . LYS A 1 73 ? 15.347 6.5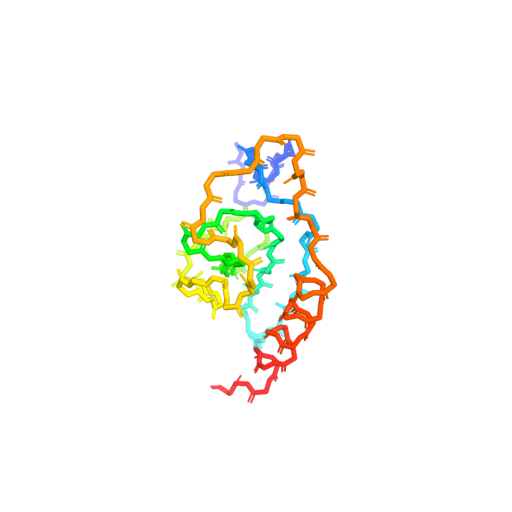86 -15.009 1.00 73.56 73 LYS A CA 1
ATOM 577 C C . LYS A 1 73 ? 14.480 6.264 -13.797 1.00 73.56 73 LYS A C 1
ATOM 579 O O . LYS A 1 73 ? 13.940 5.166 -13.696 1.00 73.56 73 LYS A O 1
ATOM 584 N N . GLY A 1 74 ? 14.374 7.227 -12.877 1.00 63.84 74 GLY A N 1
ATOM 585 C CA . GLY A 1 74 ? 13.341 7.218 -11.840 1.00 63.84 74 GLY A CA 1
ATOM 586 C C . GLY A 1 74 ? 11.987 7.242 -12.535 1.00 63.84 74 GLY A C 1
ATOM 587 O O . GLY A 1 74 ? 11.647 8.217 -13.203 1.00 63.84 74 GLY A O 1
ATOM 588 N N . ARG A 1 75 ? 11.275 6.119 -12.507 1.00 65.94 75 ARG A N 1
ATOM 589 C CA . ARG A 1 75 ? 10.059 5.950 -13.295 1.00 65.94 75 ARG A CA 1
ATOM 590 C C . ARG A 1 75 ? 8.841 6.039 -12.393 1.00 65.94 75 ARG A C 1
ATOM 592 O O . ARG A 1 75 ? 8.428 5.048 -11.814 1.00 65.94 75 ARG A O 1
ATOM 599 N N . MET A 1 76 ? 8.280 7.242 -12.336 1.00 56.38 76 MET A N 1
ATOM 600 C CA . MET A 1 76 ? 6.913 7.513 -11.901 1.00 56.38 76 MET A CA 1
ATOM 601 C C . MET A 1 76 ? 6.112 7.788 -13.174 1.00 56.38 76 MET A C 1
ATOM 603 O O . MET A 1 76 ? 6.261 8.838 -13.800 1.00 56.38 76 MET A O 1
ATOM 607 N N . GLY A 1 77 ? 5.389 6.788 -13.671 1.00 60.44 77 GLY A N 1
ATOM 608 C CA . GLY A 1 77 ? 4.608 6.942 -14.897 1.00 60.44 77 GLY A CA 1
ATOM 609 C C . GLY A 1 77 ? 3.236 7.543 -14.602 1.00 60.44 77 GLY A C 1
ATOM 610 O O . GLY A 1 77 ? 2.676 7.287 -13.545 1.00 60.44 77 GLY A O 1
ATOM 611 N N . ALA A 1 78 ? 2.627 8.242 -15.567 1.00 58.62 78 ALA A N 1
ATOM 612 C CA . ALA A 1 78 ? 1.202 8.608 -15.503 1.00 58.62 78 ALA A CA 1
ATOM 613 C C . ALA A 1 78 ? 0.282 7.384 -15.285 1.00 58.62 78 ALA A C 1
ATOM 615 O O . ALA A 1 78 ? -0.838 7.521 -14.795 1.00 58.62 78 ALA A O 1
ATOM 616 N N . VAL A 1 79 ? 0.779 6.186 -15.622 1.00 63.50 79 VAL A N 1
ATOM 617 C CA . VAL A 1 79 ? 0.132 4.911 -15.308 1.00 63.50 79 VAL A CA 1
ATOM 618 C C . VAL A 1 79 ? -0.024 4.674 -13.810 1.00 63.50 79 VAL A C 1
ATOM 620 O O . VAL A 1 79 ? -1.048 4.137 -13.427 1.00 63.50 79 VAL A O 1
ATOM 623 N N . ASP A 1 80 ? 0.920 5.110 -12.975 1.00 70.12 80 ASP A N 1
ATOM 624 C CA . ASP A 1 80 ? 0.900 4.865 -11.527 1.00 70.12 80 ASP A CA 1
ATOM 625 C C . ASP A 1 80 ? -0.248 5.664 -10.891 1.00 70.12 80 ASP A C 1
ATOM 627 O O . ASP A 1 80 ? -1.112 5.124 -10.203 1.00 70.12 80 ASP A O 1
ATOM 631 N N . SER A 1 81 ? -0.364 6.948 -11.252 1.00 68.81 81 SER A N 1
ATOM 632 C CA . SER A 1 81 ? -1.441 7.820 -10.773 1.00 68.81 81 SER A CA 1
ATOM 633 C C . SER A 1 81 ? -2.824 7.412 -11.293 1.00 68.81 81 SER A C 1
ATOM 635 O O . SER A 1 81 ? -3.790 7.445 -10.531 1.00 68.81 81 SER A O 1
ATOM 637 N N . LEU A 1 82 ? -2.941 7.031 -12.573 1.00 72.44 82 LEU A N 1
ATOM 638 C CA . LEU A 1 82 ? -4.221 6.614 -13.156 1.00 72.44 82 LEU A CA 1
ATOM 639 C C . LEU A 1 82 ? -4.665 5.245 -12.627 1.00 72.44 82 LEU A C 1
ATOM 641 O O . LEU A 1 82 ? -5.831 5.084 -12.271 1.00 72.44 82 LEU A O 1
ATOM 645 N N . ALA A 1 83 ? -3.749 4.278 -12.550 1.00 76.00 83 ALA A N 1
ATOM 646 C CA . ALA A 1 83 ? -4.054 2.943 -12.051 1.00 76.00 83 ALA A CA 1
ATOM 647 C C . ALA A 1 83 ? -4.437 2.974 -10.569 1.00 76.00 83 ALA A C 1
ATOM 649 O O . ALA A 1 83 ? -5.362 2.268 -10.177 1.00 76.00 83 ALA A O 1
ATOM 650 N N . ARG A 1 84 ? -3.821 3.849 -9.762 1.00 82.69 84 ARG A N 1
ATOM 651 C CA . ARG A 1 84 ? -4.226 4.086 -8.368 1.00 82.69 84 ARG A CA 1
ATOM 652 C C . ARG A 1 84 ? -5.663 4.613 -8.267 1.00 82.69 84 ARG A C 1
ATOM 654 O O . ARG A 1 84 ? -6.467 4.036 -7.540 1.00 82.69 84 ARG A O 1
ATOM 661 N N . TRP A 1 85 ? -6.027 5.620 -9.068 1.00 73.31 85 TRP A N 1
ATOM 662 C CA . TRP A 1 85 ? -7.407 6.131 -9.134 1.00 73.31 85 TRP A CA 1
ATOM 663 C C . TRP A 1 85 ? -8.415 5.064 -9.572 1.00 73.31 85 TRP A C 1
ATOM 665 O O . TRP A 1 85 ? -9.503 4.962 -9.004 1.00 73.31 85 TRP A O 1
ATOM 675 N N . GLN A 1 86 ? -8.062 4.248 -10.566 1.00 80.44 86 GLN A N 1
ATOM 676 C CA . GLN A 1 86 ? -8.907 3.143 -11.017 1.00 80.44 86 GLN A CA 1
ATOM 677 C C . GLN A 1 86 ? -9.046 2.057 -9.946 1.00 80.44 86 GLN A C 1
ATOM 679 O O . GLN A 1 86 ? -10.156 1.582 -9.723 1.00 80.44 86 GLN A O 1
ATOM 684 N N . ALA A 1 87 ? -7.963 1.695 -9.253 1.00 80.81 87 ALA A N 1
ATOM 685 C CA . ALA A 1 87 ? -7.977 0.705 -8.179 1.00 80.81 87 ALA A CA 1
ATOM 686 C C . ALA A 1 87 ? -8.870 1.152 -7.013 1.00 80.81 87 ALA A C 1
ATOM 688 O O . ALA A 1 87 ? -9.732 0.395 -6.573 1.00 80.81 87 ALA A O 1
ATOM 689 N N . VAL A 1 88 ? -8.738 2.407 -6.575 1.00 81.81 88 VAL A N 1
ATOM 690 C CA . VAL A 1 88 ? -9.615 3.003 -5.556 1.00 81.81 88 VAL A CA 1
ATOM 691 C C . VAL A 1 88 ? -11.072 3.013 -6.018 1.00 81.81 88 VAL A C 1
ATOM 693 O O . VAL A 1 88 ? -11.962 2.625 -5.262 1.00 81.81 88 VAL A O 1
ATOM 696 N N . GLY A 1 89 ? -11.323 3.393 -7.274 1.00 81.38 89 GLY A N 1
ATOM 697 C CA . GLY A 1 89 ? -12.660 3.348 -7.860 1.00 81.38 89 GLY A CA 1
ATOM 698 C C . GLY A 1 89 ? -13.253 1.937 -7.864 1.00 81.38 89 GLY A C 1
ATOM 699 O O . GLY A 1 89 ? -14.412 1.763 -7.504 1.00 81.38 89 GLY A O 1
ATOM 700 N N . LEU A 1 90 ? -12.474 0.912 -8.212 1.00 83.06 90 LEU A N 1
ATOM 701 C CA . LEU A 1 90 ? -12.928 -0.481 -8.184 1.00 83.06 90 LEU A CA 1
ATOM 702 C C . LEU A 1 90 ? -13.241 -0.953 -6.762 1.00 83.06 90 LEU A C 1
ATOM 704 O O . LEU A 1 90 ? -14.279 -1.579 -6.559 1.00 83.06 90 LEU A O 1
ATOM 708 N N . LEU A 1 91 ? -12.405 -0.603 -5.780 1.00 81.94 91 LEU A N 1
ATOM 709 C CA . LEU A 1 91 ? -12.639 -0.930 -4.370 1.00 81.94 91 LEU A CA 1
ATOM 710 C C . LEU A 1 91 ? -13.971 -0.354 -3.870 1.00 81.94 91 LEU A C 1
ATOM 712 O O . LEU A 1 91 ? -14.710 -1.051 -3.189 1.00 81.94 91 LEU A O 1
ATOM 716 N N . GLN A 1 92 ? -14.343 0.863 -4.277 1.00 78.81 92 GLN A N 1
ATOM 717 C CA . GLN A 1 92 ? -15.634 1.470 -3.907 1.00 78.81 92 GLN A CA 1
ATOM 718 C C . GLN A 1 92 ? -16.862 0.733 -4.455 1.00 78.81 92 GLN A C 1
ATOM 720 O O . GLN A 1 92 ? -17.958 0.887 -3.917 1.00 78.81 92 GLN A O 1
ATOM 725 N N . HIS A 1 93 ? -16.702 -0.016 -5.546 1.00 78.94 93 HIS A N 1
ATOM 726 C CA . HIS A 1 93 ? -17.796 -0.723 -6.216 1.00 78.94 93 HIS A CA 1
ATOM 727 C C . HIS A 1 93 ? -17.774 -2.234 -5.958 1.00 78.94 93 HIS A C 1
ATOM 729 O O . HIS A 1 93 ? -18.758 -2.914 -6.263 1.00 78.94 93 HIS A O 1
ATOM 735 N N . ALA A 1 94 ? -16.681 -2.760 -5.399 1.00 65.69 94 ALA A N 1
ATOM 736 C CA . ALA A 1 94 ? -16.618 -4.106 -4.859 1.00 65.69 94 ALA A CA 1
ATOM 737 C C . ALA A 1 94 ? -17.524 -4.159 -3.620 1.00 65.69 94 ALA A C 1
ATOM 739 O O . ALA A 1 94 ? -17.311 -3.436 -2.651 1.00 65.69 94 ALA A O 1
ATOM 740 N N . ARG A 1 95 ? -18.601 -4.941 -3.711 1.00 52.81 95 ARG A N 1
ATOM 741 C CA . ARG A 1 95 ? -19.530 -5.168 -2.600 1.00 52.81 95 ARG A CA 1
ATOM 742 C C . ARG A 1 95 ? -18.979 -6.187 -1.623 1.00 52.81 95 ARG A C 1
ATOM 744 O O . ARG A 1 95 ? -18.397 -7.179 -2.117 1.00 52.81 95 ARG A O 1
#

Foldseek 3Di:
DPPPDADPPLDPDPFAPWDWDDAPQKIWIWGAPQLDAVGTFIWIDNPVRDIDGDDGLHRHDPDPPSVDDDPPCRGDDPCRVVSRVVVNVVSNVPD

pLDDT: mean 84.21, std 11.2, range [49.0, 96.31]

Organism: Klebsiella pneumoniae (NCBI:txid573)

InterPro domains:
  IPR006710 Glycoside hydrolase, family 43 [PF04616] (6-60)
  IPR023296 Glycosyl hydrolase, five-bladed beta-propeller domain superfamily [G3DSA:2.115.10.20] (2-83)
  IPR023296 Glycosyl hydrolase, five-bladed beta-propeller domain superfamily [SSF75005] (6-66)
  IPR051795 Glycosyl Hydrolase Family 43 [PTHR42812] (3-70)

Radius of gyration: 15.03 Å; chains: 1; bounding box: 40×17×48 Å

Secondary structure (DSSP, 8-state):
--TT---S-S--S--EEEEEEEETTEEEEEEE-TT-SSEEEEEEESSSSS-EEEEEEESS--STTTTS--TT-----HHHHHHHHHHHHHHHH--

Sequence (95 aa):
MTPSEYQNPILCADYSDPDIVRVGDDFFMVSSSFNHVPALPILHSTDLVNWTIINHVMD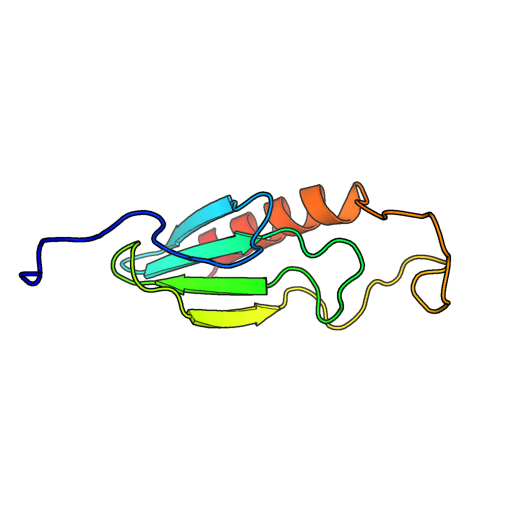ELPLPGYDRYQPGKGRMGAVDSLARWQAVGLLQHAR